Protein AF-A0A2S7WUL7-F1 (afdb_monomer)

Solvent-accessible surface area (backbone atoms only — not comparable to full-atom values): 9629 Å² total; per-residue (Å²): 114,74,66,59,54,52,51,53,52,51,50,52,51,52,52,53,58,60,74,64,57,71,80,74,77,76,65,78,72,61,63,45,67,60,92,84,48,65,61,69,61,57,53,57,52,45,76,73,38,98,65,75,78,62,62,59,46,67,40,36,49,56,45,84,74,45,82,54,95,66,30,36,35,28,39,40,33,36,34,43,29,34,69,84,82,68,25,43,37,78,41,19,49,35,27,31,39,40,51,76,46,69,86,61,89,73,92,76,82,73,42,81,51,98,54,73,68,48,71,45,96,83,46,31,32,43,33,36,30,92,63,89,54,90,42,48,45,69,68,54,50,73,42,66,64,39,37,54,29,38,44,52,28,50,23,65,70,68,75,48,89,72,80,130

Foldseek 3Di:
DVVVVVVVVVVVVVCVVVVPPPPPPPPVQPAPDVVVDPPVVLLVVQVVDPDRPGQKAKAKAKDWDDDDVQWTWIKIWIKIARPVSRHMDTAEIFIKIGGNDLPDDDDDAADDDPADWDQDPLNITTRGDPDDHNDYPVVVCVRPSHVVNVQVNCCVNVVHDDDD

Secondary structure (DSSP, 8-state):
-HHHHHHHHHHHHHHHHHHT---------PPP-STTS-HHHHHHHHHH-SS---SEEEEEEEEEEEEETTEEEEEEEEEEEETTT--EEEEEEEEEEEESSTT-----PPPP-SS---B-TTS-EE---SS--SS-HHHHTTSHHHHHHHHHHHHHHHT-----

Sequence (164 aa):
MKNLKK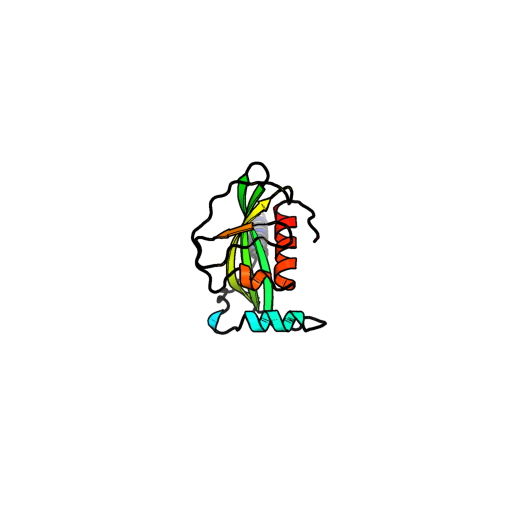IAVLALLLIGFFAFSKAEKTTSKTSLNIDAINIVKALSNQELECRPTSNFLFYVEATLVKKSRGSSTVNATIFVLDRVSGQYNSVANENIVVPFHKESVLQYDIVKSNCNKITLANGDKIIGSTQPAAYCFSDLIKYEVVFNSYNSAINKLLHINRTL

Nearest PDB structures (foldseek):
  5kux-assembly1_A  TM=6.061E-01  e=2.443E-01  synthetic construct
  1pn2-assembly2_C  TM=5.856E-01  e=7.693E-01  Candida tropicalis
  1pn2-assembly1_B  TM=5.984E-01  e=1.407E+00  Candida tropicalis
  1pn4-assembly1_B  TM=4.393E-01  e=7.242E-01  Candida tropicalis
  7ba2-assembly1_A  TM=5.701E-01  e=4.431E+00  Streptococcus sanguinis

pLDDT: mean 84.93, std 11.7, range [47.22, 97.31]

Mean predicted aligned error: 10.31 Å

Organism: NCBI:txid102

Structure (mmCIF, N/CA/C/O backbone):
data_AF-A0A2S7WUL7-F1
#
_entry.id   AF-A0A2S7WUL7-F1
#
loop_
_atom_site.group_PDB
_atom_site.id
_atom_site.type_symbol
_atom_site.label_atom_id
_atom_site.label_alt_id
_atom_site.label_comp_id
_atom_site.label_asym_id
_atom_site.label_entity_id
_atom_site.label_seq_id
_atom_site.pdbx_PDB_ins_code
_atom_site.Cartn_x
_atom_site.Cartn_y
_atom_site.Cartn_z
_atom_site.occupancy
_atom_site.B_iso_or_equiv
_atom_site.auth_seq_id
_atom_site.auth_comp_id
_atom_site.auth_asym_id
_atom_site.auth_atom_id
_atom_site.pdbx_PDB_model_num
ATOM 1 N N . MET A 1 1 ? -14.475 62.281 23.049 1.00 55.34 1 MET A N 1
ATOM 2 C CA . MET A 1 1 ? -14.975 61.427 21.937 1.00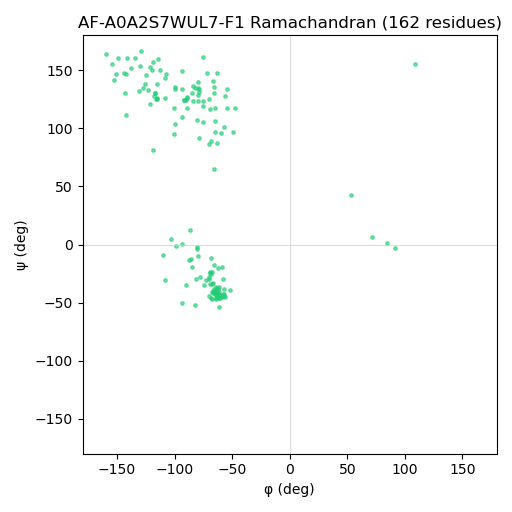 55.34 1 MET A CA 1
ATOM 3 C C . MET A 1 1 ? -13.886 60.733 21.107 1.00 55.34 1 MET A C 1
ATOM 5 O O . MET A 1 1 ? -14.099 59.589 20.730 1.00 55.34 1 MET A O 1
ATOM 9 N N . LYS A 1 2 ? -12.730 61.358 20.811 1.00 58.94 2 LYS A N 1
ATOM 10 C CA . LYS A 1 2 ? -11.673 60.729 19.982 1.00 58.94 2 LYS A CA 1
ATOM 11 C C . LYS A 1 2 ? -11.042 59.478 20.623 1.00 58.94 2 LYS A C 1
ATOM 13 O O . LYS A 1 2 ? -10.786 58.510 19.919 1.00 58.94 2 LYS A O 1
ATOM 18 N N . ASN A 1 3 ? -10.863 59.470 21.946 1.00 69.38 3 ASN A N 1
ATOM 19 C CA . ASN A 1 3 ? -10.239 58.343 22.654 1.00 69.38 3 ASN A CA 1
ATOM 20 C C . ASN A 1 3 ? -11.172 57.124 22.776 1.00 69.38 3 ASN A C 1
ATOM 22 O O . ASN A 1 3 ? -10.710 56.001 22.623 1.00 69.38 3 ASN A O 1
ATOM 26 N N . LEU A 1 4 ? -12.488 57.335 22.930 1.00 72.25 4 LEU A N 1
ATOM 27 C CA . LEU A 1 4 ? -13.471 56.241 22.960 1.00 72.25 4 LEU A CA 1
ATOM 28 C C . LEU A 1 4 ? -13.523 55.472 21.630 1.00 72.25 4 LEU A C 1
ATOM 30 O O . LEU A 1 4 ? -13.570 54.247 21.623 1.00 72.25 4 LEU A O 1
ATOM 34 N N . LYS A 1 5 ? -13.453 56.189 20.498 1.00 71.62 5 LYS A N 1
ATOM 35 C CA . LYS A 1 5 ? -13.418 55.566 19.166 1.00 71.62 5 LYS A CA 1
ATOM 36 C C . LYS A 1 5 ? -12.164 54.708 18.969 1.00 71.62 5 LYS A C 1
ATOM 38 O O . LYS A 1 5 ? -12.255 53.636 18.387 1.00 71.62 5 LYS A O 1
ATOM 43 N N . LYS A 1 6 ? -11.012 55.142 19.497 1.00 73.69 6 LYS A N 1
ATOM 44 C CA . LYS A 1 6 ? -9.758 54.369 19.444 1.00 73.69 6 LYS A CA 1
ATOM 45 C C . LYS A 1 6 ? -9.847 53.068 20.249 1.00 73.69 6 LYS A C 1
ATOM 47 O O . LYS A 1 6 ? -9.393 52.038 19.767 1.00 73.69 6 LYS A O 1
ATOM 52 N N . ILE A 1 7 ? -10.474 53.105 21.427 1.00 80.94 7 ILE A N 1
ATOM 53 C CA . ILE A 1 7 ? -10.674 51.915 22.271 1.00 80.94 7 ILE A CA 1
ATOM 54 C C . ILE A 1 7 ? -11.628 50.920 21.595 1.00 80.94 7 ILE A C 1
ATOM 56 O O . ILE A 1 7 ? -11.343 49.727 21.568 1.00 80.94 7 ILE A O 1
ATOM 60 N N . ALA A 1 8 ? -12.716 51.401 20.984 1.00 82.88 8 ALA A N 1
ATOM 61 C CA . ALA A 1 8 ? -13.662 50.542 20.269 1.00 82.88 8 ALA A CA 1
ATOM 62 C C . ALA A 1 8 ? -13.021 49.828 19.064 1.00 82.88 8 ALA A C 1
ATOM 64 O O . ALA A 1 8 ? -13.247 48.638 18.859 1.00 82.88 8 ALA A O 1
ATOM 65 N N . VAL A 1 9 ? -12.177 50.530 18.300 1.00 84.19 9 VAL A N 1
ATOM 66 C CA . VAL A 1 9 ? -11.433 49.938 17.174 1.00 84.19 9 VAL A CA 1
ATOM 67 C C . VAL A 1 9 ? -10.433 48.886 17.661 1.00 84.19 9 VAL A C 1
ATOM 69 O O . VAL A 1 9 ? -10.321 47.825 17.052 1.00 84.19 9 VAL A O 1
ATOM 72 N N . LEU A 1 10 ? -9.747 49.142 18.779 1.00 83.62 10 LEU A N 1
ATOM 73 C CA . LEU A 1 10 ? -8.811 48.184 19.368 1.00 83.62 10 LEU A CA 1
ATOM 74 C C . LEU A 1 10 ? -9.527 46.913 19.854 1.00 83.62 10 LEU A C 1
ATOM 76 O O . LEU A 1 10 ? -9.042 45.808 19.620 1.00 83.62 10 LEU A O 1
ATOM 80 N N . ALA A 1 11 ? -10.703 47.061 20.470 1.00 84.00 11 ALA A N 1
ATOM 81 C CA . ALA A 1 11 ? -11.525 45.936 20.910 1.00 84.00 11 ALA A CA 1
ATOM 82 C C . ALA A 1 11 ? -12.032 45.090 19.729 1.00 84.00 11 ALA A C 1
ATOM 84 O O . ALA A 1 11 ? -11.951 43.865 19.776 1.00 84.00 11 ALA A O 1
ATOM 85 N N . LEU A 1 12 ? -12.488 45.729 18.645 1.00 81.88 12 LEU A N 1
ATOM 86 C CA . LEU A 1 12 ? -12.907 45.044 17.415 1.00 81.88 12 LEU A CA 1
ATOM 87 C C . LEU A 1 12 ? -11.762 44.254 16.768 1.00 81.88 12 LEU A C 1
ATOM 89 O O . LEU A 1 12 ? -11.971 43.122 16.334 1.00 81.88 12 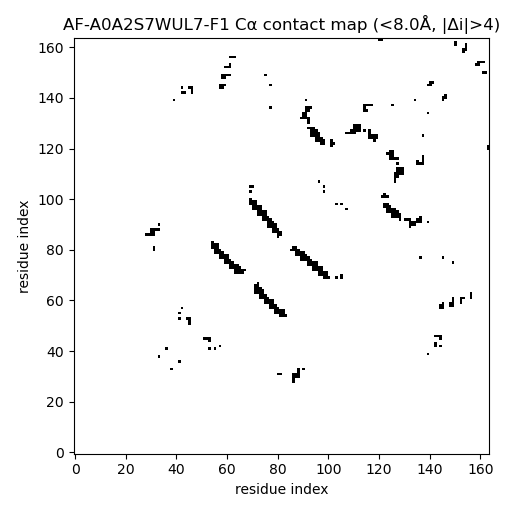LEU A O 1
ATOM 93 N N . LEU A 1 13 ? -10.551 44.817 16.748 1.00 80.62 13 LEU A N 1
ATOM 94 C CA . LEU A 1 13 ? -9.362 44.121 16.253 1.00 80.62 13 LEU A CA 1
ATOM 95 C C . LEU A 1 13 ? -9.020 42.902 17.114 1.00 80.62 13 LEU A C 1
ATOM 97 O O . LEU A 1 13 ? -8.811 41.821 16.572 1.00 80.62 13 LEU A O 1
ATOM 101 N N . LEU A 1 14 ? -9.022 43.045 18.441 1.00 80.38 14 LEU A N 1
ATOM 102 C CA . LEU A 1 14 ? -8.748 41.938 19.364 1.00 80.38 14 LEU A CA 1
ATOM 103 C C . LEU A 1 14 ? -9.765 40.799 19.213 1.00 80.38 14 LEU A C 1
ATOM 105 O O . LEU A 1 14 ? -9.364 39.645 19.088 1.00 80.38 14 LEU A O 1
ATOM 109 N N . ILE A 1 15 ? -11.062 41.108 19.145 1.00 79.75 15 ILE A N 1
ATOM 110 C CA . ILE A 1 15 ? -12.111 40.094 18.941 1.00 79.75 15 ILE A CA 1
ATOM 111 C C . ILE A 1 15 ? -11.930 39.392 17.588 1.00 79.75 15 ILE A C 1
ATOM 113 O O . ILE A 1 15 ? -12.087 38.177 17.515 1.00 79.75 15 ILE A O 1
ATOM 117 N N . GLY A 1 16 ? -11.536 40.121 16.538 1.00 74.44 16 GLY A N 1
ATOM 118 C CA . GLY A 1 16 ? -11.216 39.539 15.233 1.00 74.44 16 GLY A CA 1
ATOM 119 C C . GLY A 1 16 ? -10.043 38.555 15.284 1.00 74.44 16 GLY A C 1
ATOM 120 O O . GLY A 1 16 ? -10.137 37.466 14.726 1.00 74.44 16 GLY A O 1
ATOM 121 N N . PHE A 1 17 ? -8.965 38.885 15.999 1.00 73.19 17 PHE A N 1
ATOM 122 C CA . PHE A 1 17 ? -7.821 37.978 16.151 1.00 73.19 17 PHE A CA 1
ATOM 123 C C . PHE A 1 17 ? -8.167 36.714 16.953 1.00 73.19 17 PHE A C 1
ATOM 125 O O . PHE A 1 17 ? -7.753 35.621 16.567 1.00 73.19 17 PHE A O 1
ATOM 132 N N . PHE A 1 18 ? -8.962 36.828 18.023 1.00 68.19 18 PHE A N 1
ATOM 133 C CA . PHE A 1 18 ? -9.367 35.670 18.832 1.00 68.19 18 PHE A CA 1
ATOM 134 C C . PHE A 1 18 ? -10.484 34.830 18.191 1.00 68.19 18 PHE A C 1
ATOM 136 O O . PHE A 1 18 ? -10.530 33.623 18.401 1.00 68.19 18 PHE A O 1
ATOM 143 N N . ALA A 1 19 ? -11.356 35.411 17.360 1.00 70.06 19 ALA A N 1
ATOM 144 C CA . ALA A 1 19 ? -12.403 34.659 16.658 1.00 70.06 19 ALA A CA 1
ATOM 145 C C . ALA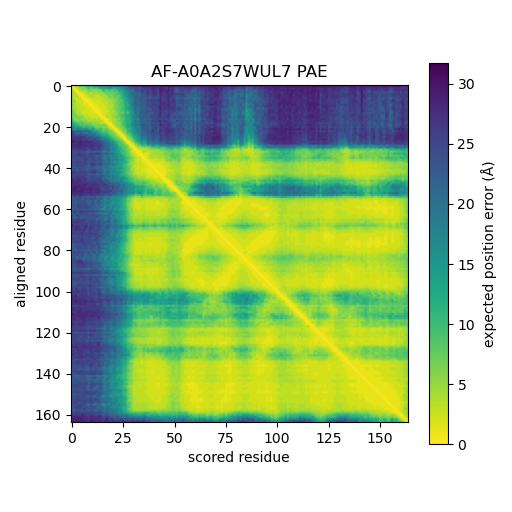 A 1 19 ? -11.846 33.716 15.575 1.00 70.06 19 ALA A C 1
ATOM 147 O O . ALA A 1 19 ? -12.483 32.719 15.238 1.00 70.06 19 ALA A O 1
ATOM 148 N N . PHE A 1 20 ? -10.651 34.009 15.049 1.00 62.12 20 PHE A N 1
ATOM 149 C CA . PHE A 1 20 ? -9.975 33.188 14.042 1.00 62.12 20 PHE A CA 1
ATOM 150 C C . PHE A 1 20 ? -8.837 32.327 14.595 1.00 62.12 20 PHE A C 1
ATOM 152 O O . PHE A 1 20 ? -8.193 31.619 13.815 1.00 62.12 20 PHE A O 1
ATOM 159 N N . SER A 1 21 ? -8.606 32.300 15.914 1.00 65.12 21 SER A N 1
ATOM 160 C CA . SER A 1 21 ? -7.756 31.264 16.499 1.00 65.12 21 SER A CA 1
ATOM 161 C C . SER A 1 21 ? -8.501 29.939 16.378 1.00 65.12 21 SER A C 1
ATOM 163 O O . SER A 1 21 ? -9.306 29.572 17.235 1.00 65.12 21 SER A O 1
ATOM 165 N N . LYS A 1 22 ? -8.289 29.246 15.255 1.00 62.56 22 LYS A N 1
ATOM 166 C CA . LYS A 1 22 ? -8.705 27.861 15.064 1.00 62.56 22 LYS A CA 1
ATOM 167 C C . LYS A 1 22 ? -8.255 27.128 16.321 1.00 62.56 22 LYS A C 1
ATOM 169 O O . LYS A 1 22 ? -7.060 27.091 16.605 1.00 62.56 22 LYS A O 1
ATOM 174 N N . ALA A 1 23 ? -9.203 26.587 17.081 1.00 58.59 23 ALA A N 1
ATOM 175 C CA . ALA A 1 23 ? -8.892 25.595 18.090 1.00 58.59 23 ALA A CA 1
ATOM 176 C C . ALA A 1 23 ? -8.327 24.397 17.327 1.00 58.59 23 ALA A C 1
ATOM 178 O O . ALA A 1 23 ? -9.065 23.534 16.847 1.00 58.59 23 ALA A O 1
ATOM 179 N N . GLU A 1 24 ? -7.019 24.414 17.099 1.00 56.34 24 GLU A N 1
ATOM 180 C CA . GLU A 1 24 ? -6.292 23.277 16.589 1.00 56.34 24 GLU A CA 1
ATOM 181 C C . GLU A 1 24 ? -6.421 22.240 17.692 1.00 56.34 24 GLU A C 1
ATOM 183 O O . GLU A 1 24 ? -5.768 22.320 18.732 1.00 56.34 24 GLU A O 1
ATOM 188 N N . LYS A 1 25 ? -7.398 21.340 17.532 1.00 51.50 25 LYS A N 1
ATOM 189 C CA . LYS A 1 25 ? -7.518 20.172 18.386 1.00 51.50 25 LYS A CA 1
ATOM 190 C C . LYS A 1 25 ? -6.212 19.419 18.200 1.00 51.50 25 LYS A C 1
ATOM 192 O O . LYS A 1 25 ? -6.073 18.620 17.277 1.00 51.50 25 LYS A O 1
ATOM 197 N N . THR A 1 26 ? -5.270 19.656 19.098 1.00 51.03 26 THR A N 1
ATOM 198 C CA . THR A 1 26 ? -4.210 18.724 19.439 1.00 51.03 26 THR A CA 1
ATOM 199 C C . THR A 1 26 ? -4.891 17.525 20.091 1.00 51.03 26 THR A C 1
ATOM 201 O O . THR A 1 26 ? -4.742 17.244 21.275 1.00 51.03 26 THR A O 1
ATOM 204 N N . THR A 1 27 ? -5.708 16.794 19.324 1.00 50.66 27 THR A N 1
ATOM 205 C CA . THR A 1 27 ? -5.947 15.391 19.625 1.00 50.66 27 THR A CA 1
ATOM 206 C C . THR A 1 27 ? -4.562 14.788 19.620 1.00 50.66 27 THR A C 1
ATOM 208 O O . THR A 1 27 ? -3.970 14.618 18.553 1.00 50.66 27 THR A O 1
ATOM 211 N N . SER A 1 28 ? -4.016 14.570 20.816 1.00 47.22 28 SER A N 1
ATOM 212 C CA . SER A 1 28 ? -2.927 13.639 21.037 1.00 47.22 28 SER A CA 1
ATOM 213 C C . SER A 1 28 ? -3.373 12.357 20.350 1.00 47.22 28 SER A C 1
ATOM 215 O O . SER A 1 28 ? -4.258 11.657 20.844 1.00 47.22 28 SER A O 1
ATOM 217 N N . LYS A 1 29 ? -2.902 12.156 19.115 1.00 54.44 29 LYS A N 1
ATOM 218 C CA . LYS A 1 29 ? -3.228 10.992 18.304 1.00 54.44 29 LYS A CA 1
ATOM 219 C C . LYS A 1 29 ? -2.508 9.849 18.987 1.00 54.44 29 LYS A C 1
ATOM 221 O O . LYS A 1 29 ? -1.351 9.576 18.686 1.00 54.44 29 LYS A O 1
ATOM 226 N N . THR A 1 30 ? -3.158 9.241 19.970 1.00 64.12 30 THR A N 1
ATOM 227 C CA . THR A 1 30 ? -2.728 7.948 20.481 1.00 64.12 30 THR A CA 1
ATOM 228 C C . THR A 1 30 ? -2.671 7.046 19.253 1.00 64.12 30 THR A C 1
ATOM 230 O O . THR A 1 30 ? -3.650 6.943 18.514 1.00 64.12 30 THR A O 1
ATOM 233 N N . SER A 1 31 ? -1.484 6.540 18.926 1.00 79.19 31 SER A N 1
ATOM 234 C CA . SER A 1 31 ? -1.311 5.700 17.745 1.00 79.19 31 SER A CA 1
ATOM 235 C C . SER A 1 31 ? -2.079 4.407 17.962 1.00 79.19 31 SER A C 1
ATOM 237 O O . SER A 1 31 ? -1.968 3.806 19.033 1.00 79.19 31 SER A O 1
ATOM 239 N N . LEU A 1 32 ? -2.818 3.965 16.947 1.00 85.81 32 LEU A N 1
ATOM 240 C CA . LEU A 1 32 ? -3.543 2.702 17.007 1.00 85.81 32 LEU A CA 1
ATOM 241 C C . LEU A 1 32 ? -2.563 1.558 17.320 1.00 85.81 32 LEU A C 1
ATOM 243 O O . LEU A 1 32 ? -1.529 1.425 16.656 1.00 85.81 32 LEU A O 1
ATOM 247 N N . ASN A 1 33 ? -2.868 0.753 18.341 1.00 85.81 33 ASN A N 1
ATOM 248 C CA . ASN A 1 33 ? -2.036 -0.390 18.709 1.00 85.81 33 ASN A CA 1
ATOM 249 C C . ASN A 1 33 ? -2.245 -1.531 17.703 1.00 85.81 33 ASN A C 1
ATOM 251 O O . ASN A 1 33 ? -3.276 -2.203 17.727 1.00 85.81 33 ASN A O 1
ATOM 255 N N . ILE A 1 34 ? -1.260 -1.738 16.829 1.00 84.62 34 ILE A N 1
ATOM 256 C CA . ILE A 1 34 ? -1.307 -2.755 15.773 1.00 84.62 34 ILE A CA 1
ATOM 257 C C . ILE A 1 34 ? -1.239 -4.172 16.343 1.00 84.62 34 ILE A C 1
ATOM 259 O O . ILE A 1 34 ? -1.902 -5.059 15.814 1.00 84.62 34 ILE A O 1
ATOM 263 N N . ASP A 1 35 ? -0.514 -4.384 17.442 1.00 84.81 35 ASP A N 1
ATOM 264 C CA . ASP A 1 35 ? -0.306 -5.719 18.020 1.00 84.81 35 ASP A CA 1
ATOM 265 C C . ASP A 1 35 ? -1.601 -6.306 18.600 1.00 84.81 35 ASP A C 1
ATOM 267 O O . ASP A 1 35 ? -1.770 -7.521 18.685 1.00 84.81 35 ASP A O 1
ATOM 271 N N . ALA A 1 36 ? -2.552 -5.440 18.961 1.00 84.12 36 ALA A N 1
ATOM 272 C CA . ALA A 1 36 ? -3.876 -5.839 19.426 1.00 84.12 36 ALA A CA 1
ATOM 273 C C . ALA A 1 36 ? -4.836 -6.223 18.280 1.00 84.12 36 ALA A C 1
ATOM 275 O O . ALA A 1 36 ? -5.930 -6.728 18.544 1.00 84.12 36 ALA A O 1
ATOM 276 N N . ILE A 1 37 ? -4.467 -5.978 17.016 1.00 85.88 37 ILE A N 1
ATOM 277 C CA . ILE A 1 37 ? -5.340 -6.150 15.850 1.00 85.88 37 ILE A CA 1
ATOM 278 C C . ILE A 1 37 ? -4.787 -7.250 14.946 1.00 85.88 37 ILE A C 1
ATOM 280 O O . ILE A 1 37 ? -3.676 -7.175 14.428 1.00 85.88 37 ILE A O 1
ATOM 284 N N . ASN A 1 38 ? -5.617 -8.251 14.651 1.00 90.19 38 ASN A N 1
ATOM 285 C CA . ASN A 1 38 ? -5.294 -9.215 13.605 1.00 90.19 38 ASN A CA 1
ATOM 286 C C . ASN A 1 38 ? -5.592 -8.606 12.223 1.00 90.19 38 ASN A C 1
ATOM 288 O O . ASN A 1 38 ? -6.714 -8.699 11.721 1.00 90.19 38 ASN A O 1
ATOM 292 N N . ILE A 1 39 ? -4.580 -7.967 11.629 1.00 91.69 39 ILE A N 1
ATOM 293 C CA . ILE A 1 39 ? -4.674 -7.244 10.350 1.00 91.69 39 ILE A CA 1
ATOM 294 C C . ILE A 1 39 ? -5.131 -8.154 9.209 1.00 91.69 39 ILE A C 1
ATOM 296 O O . ILE A 1 39 ? -6.029 -7.790 8.454 1.00 91.69 39 ILE A O 1
ATOM 300 N N . VAL A 1 40 ? -4.558 -9.356 9.117 1.00 91.62 40 VAL A N 1
ATOM 301 C CA . VAL A 1 40 ? -4.878 -10.333 8.065 1.00 91.62 40 VAL A CA 1
ATOM 302 C C . VAL A 1 40 ? -6.348 -10.741 8.148 1.00 91.62 40 VAL A C 1
ATOM 304 O O . VAL A 1 40 ? -7.052 -10.703 7.145 1.00 91.62 40 VAL A O 1
ATOM 307 N N . LYS A 1 41 ? -6.840 -11.045 9.355 1.00 89.88 41 LYS A N 1
ATOM 308 C CA . LYS A 1 41 ? -8.250 -11.387 9.582 1.00 89.88 41 LYS A CA 1
ATOM 309 C C . LYS A 1 41 ? -9.187 -10.209 9.301 1.00 89.88 41 LYS A C 1
ATOM 311 O O . LYS A 1 41 ? -10.282 -10.397 8.779 1.00 89.88 41 LYS A O 1
ATOM 316 N N . ALA A 1 42 ? -8.782 -8.993 9.665 1.00 90.19 42 ALA A N 1
ATOM 317 C CA . ALA A 1 42 ? -9.575 -7.796 9.407 1.00 90.19 42 ALA A CA 1
ATOM 318 C C . ALA A 1 42 ? -9.728 -7.530 7.900 1.00 90.19 42 ALA A C 1
ATOM 320 O O . ALA A 1 42 ? -10.827 -7.209 7.456 1.00 90.19 42 ALA A O 1
ATOM 321 N N . LEU A 1 43 ? -8.658 -7.717 7.121 1.00 90.50 43 LEU A N 1
ATOM 322 C CA . LEU A 1 43 ? -8.683 -7.611 5.660 1.00 90.50 43 LEU A CA 1
ATOM 323 C C . LEU A 1 43 ? -9.497 -8.735 5.010 1.00 90.50 43 LEU A C 1
ATOM 325 O O . LEU A 1 43 ? -10.351 -8.451 4.176 1.00 90.50 43 LEU A O 1
ATOM 329 N N . SER A 1 44 ? -9.311 -9.990 5.431 1.00 87.81 44 SER A N 1
ATOM 330 C CA . SER A 1 44 ? -10.060 -11.122 4.865 1.00 87.81 44 SER A CA 1
ATOM 331 C C . SER A 1 44 ? -11.567 -10.998 5.085 1.00 87.81 44 SER A C 1
ATOM 333 O O . SER A 1 44 ? -12.355 -11.359 4.220 1.00 87.81 44 SER A O 1
ATOM 335 N N . ASN A 1 45 ? -11.985 -10.468 6.237 1.00 85.31 45 ASN A N 1
ATOM 336 C CA . ASN A 1 45 ? -13.402 -10.250 6.516 1.00 85.31 45 ASN A CA 1
ATOM 337 C C . ASN A 1 45 ? -14.008 -9.166 5.610 1.00 85.31 45 ASN A C 1
ATOM 339 O O . ASN A 1 45 ? -15.166 -9.288 5.225 1.00 85.31 45 ASN A O 1
ATOM 343 N N . GLN A 1 46 ? -13.237 -8.138 5.234 1.00 83.19 46 GLN A N 1
ATOM 344 C CA . GLN A 1 46 ? -13.722 -7.084 4.337 1.00 83.19 46 GLN A CA 1
ATOM 345 C C . GLN A 1 46 ? -14.014 -7.595 2.923 1.00 83.19 46 GLN A C 1
ATOM 347 O O . GLN A 1 46 ? -14.945 -7.094 2.302 1.00 83.19 46 GLN A O 1
ATOM 352 N N . GLU A 1 47 ? -13.259 -8.576 2.422 1.00 77.75 47 GLU A N 1
ATOM 353 C CA . GLU A 1 47 ? -13.495 -9.150 1.086 1.00 77.75 47 GLU A CA 1
ATOM 354 C C . GLU A 1 47 ? -14.777 -9.987 1.012 1.00 77.75 47 GLU A C 1
ATOM 356 O O . GLU A 1 47 ? -15.391 -10.092 -0.046 1.00 77.75 47 GLU A O 1
ATOM 361 N N . LEU A 1 48 ? -15.199 -10.576 2.132 1.00 76.75 48 LEU A N 1
ATOM 362 C CA . LEU A 1 48 ? -16.377 -11.445 2.192 1.00 76.75 48 LEU A CA 1
ATOM 363 C C . LEU A 1 48 ? -17.685 -10.672 2.436 1.00 76.75 48 LEU A C 1
ATOM 365 O O . LEU A 1 48 ? -18.772 -11.231 2.279 1.00 76.75 48 LEU A O 1
ATOM 369 N N . GLU A 1 49 ? -17.610 -9.399 2.831 1.00 74.12 49 GLU A N 1
ATOM 370 C CA . GLU A 1 49 ? -18.772 -8.574 3.163 1.00 74.12 49 GLU A CA 1
ATOM 371 C C . GLU A 1 49 ? -19.284 -7.784 1.943 1.00 74.12 49 GLU A C 1
ATOM 373 O O . GLU A 1 49 ? -18.579 -6.958 1.374 1.00 74.12 49 GLU A O 1
ATOM 378 N N . CYS A 1 50 ? -20.568 -7.932 1.590 1.00 67.69 50 CYS A N 1
ATOM 379 C CA . CYS A 1 50 ? -21.190 -7.157 0.499 1.00 67.69 50 CYS A CA 1
ATOM 380 C C . CYS A 1 50 ? -21.279 -5.642 0.779 1.00 67.69 50 CYS A C 1
ATOM 382 O O . CYS A 1 50 ? -21.502 -4.843 -0.130 1.00 67.69 50 CYS A O 1
ATOM 384 N N . ARG A 1 51 ? -21.147 -5.235 2.045 1.00 69.50 51 ARG A N 1
ATOM 385 C CA . ARG A 1 51 ? -21.051 -3.841 2.484 1.00 69.50 51 ARG A CA 1
ATOM 386 C C . ARG A 1 51 ? -20.046 -3.806 3.632 1.00 69.50 51 ARG A C 1
ATOM 388 O O . ARG A 1 51 ? -20.387 -4.326 4.687 1.00 69.50 51 ARG A O 1
ATOM 395 N N . PRO A 1 52 ? -18.859 -3.200 3.471 1.00 64.75 52 PRO A N 1
ATOM 396 C CA . PRO A 1 52 ? -17.825 -3.256 4.496 1.00 64.75 52 PRO A CA 1
ATOM 397 C C . PRO A 1 52 ? -18.300 -2.540 5.765 1.00 64.75 52 PRO A C 1
ATOM 399 O O . PRO A 1 52 ? -18.386 -1.307 5.812 1.00 64.75 52 PRO A O 1
ATOM 402 N N . THR A 1 53 ? -18.630 -3.327 6.788 1.00 65.88 53 THR A N 1
ATOM 403 C CA . THR A 1 53 ? -19.034 -2.867 8.129 1.00 65.88 53 THR A CA 1
ATOM 404 C C . THR A 1 53 ? -17.859 -2.798 9.097 1.00 65.88 53 THR A C 1
ATOM 406 O O . THR A 1 53 ? -18.021 -2.416 10.253 1.00 65.88 53 THR A O 1
ATOM 409 N N . SER A 1 54 ? -16.663 -3.138 8.621 1.00 72.75 54 SER A N 1
ATOM 410 C CA . SER A 1 54 ? -15.466 -3.239 9.438 1.00 72.75 54 SER A CA 1
ATOM 411 C C . SER A 1 54 ? -15.181 -1.962 10.231 1.00 72.75 54 SER A C 1
ATOM 413 O O . SER A 1 54 ? -15.119 -0.861 9.675 1.00 72.75 54 SER A O 1
ATOM 415 N N . ASN A 1 55 ? -14.867 -2.142 11.515 1.00 86.12 55 ASN A N 1
ATOM 416 C CA . ASN A 1 55 ? -14.395 -1.076 12.405 1.00 86.12 55 ASN A CA 1
ATOM 417 C C . ASN A 1 55 ? -13.104 -0.411 11.901 1.00 86.12 55 ASN A C 1
ATOM 419 O O . ASN A 1 55 ? -12.793 0.708 12.292 1.00 86.12 55 ASN A O 1
ATOM 423 N N . PHE A 1 56 ? -12.372 -1.081 11.008 1.00 89.81 56 PHE A N 1
ATOM 424 C CA . PHE A 1 56 ? -11.119 -0.598 10.447 1.00 89.81 56 PHE A CA 1
ATOM 425 C C . PHE A 1 56 ? -11.274 -0.160 8.987 1.00 89.81 56 PHE A C 1
ATOM 427 O O . PHE A 1 56 ? -12.064 -0.713 8.225 1.00 89.81 56 PHE A O 1
ATOM 434 N N . LEU A 1 57 ? -10.514 0.848 8.580 1.00 90.69 57 LEU A N 1
ATOM 435 C CA . LEU A 1 57 ? -10.313 1.252 7.195 1.00 90.69 57 LEU A CA 1
ATOM 436 C C . LEU A 1 57 ? -8.843 1.032 6.848 1.00 90.69 57 LEU A C 1
ATOM 438 O O . LEU A 1 57 ? -7.968 1.563 7.527 1.00 90.69 57 LEU A O 1
ATOM 442 N N . PHE A 1 58 ? -8.588 0.295 5.772 1.00 93.75 58 PHE A N 1
ATOM 443 C CA . PHE A 1 58 ? -7.254 0.162 5.202 1.00 93.75 58 PHE A CA 1
ATOM 444 C C . PHE A 1 58 ? -7.126 1.095 4.011 1.00 93.75 58 PHE A C 1
ATOM 446 O O . PHE A 1 58 ? -8.024 1.163 3.172 1.00 93.75 58 PHE A O 1
ATOM 453 N N . TYR A 1 59 ? -6.022 1.825 3.949 1.00 95.19 59 TYR A N 1
ATOM 454 C CA . TYR A 1 59 ? -5.730 2.709 2.832 1.00 95.19 59 TYR A CA 1
ATOM 455 C C . TYR A 1 59 ? -4.225 2.819 2.619 1.00 95.19 59 TYR A C 1
ATOM 457 O O . TYR A 1 59 ? -3.424 2.511 3.500 1.00 95.19 59 TYR A O 1
ATOM 465 N N . VAL A 1 60 ? -3.847 3.243 1.421 1.00 97.31 60 VAL A N 1
ATOM 466 C CA . VAL A 1 60 ? -2.458 3.383 0.998 1.00 97.31 60 VAL A CA 1
ATOM 467 C C . VAL A 1 60 ? -2.172 4.843 0.699 1.00 97.31 60 VAL A C 1
ATOM 469 O O . VAL A 1 60 ? -2.904 5.485 -0.054 1.00 97.31 60 VAL A O 1
ATOM 472 N N . GLU A 1 61 ? -1.080 5.353 1.255 1.00 97.06 61 GLU A N 1
ATOM 473 C CA . GLU A 1 61 ? -0.498 6.627 0.844 1.00 97.06 61 GLU A CA 1
ATOM 474 C C . GLU A 1 61 ? 0.800 6.372 0.089 1.00 97.06 61 GLU A C 1
ATOM 476 O O . GLU A 1 61 ? 1.565 5.465 0.420 1.00 97.06 61 GLU A O 1
ATOM 481 N N . ALA A 1 62 ? 1.049 7.182 -0.936 1.00 96.81 62 ALA A N 1
ATOM 482 C CA . ALA A 1 62 ? 2.245 7.080 -1.750 1.00 96.81 62 ALA A CA 1
ATOM 483 C C . ALA A 1 62 ? 2.973 8.421 -1.798 1.00 96.81 62 ALA A C 1
ATOM 485 O O . ALA A 1 62 ? 2.356 9.474 -1.971 1.00 96.81 62 ALA A O 1
ATOM 486 N N . THR A 1 63 ? 4.296 8.372 -1.697 1.00 96.94 63 THR A N 1
ATOM 487 C CA . THR A 1 63 ? 5.174 9.532 -1.857 1.00 96.94 63 THR A CA 1
ATOM 488 C C . THR A 1 63 ? 6.212 9.258 -2.934 1.00 96.94 63 THR A C 1
ATOM 490 O O . THR A 1 63 ? 6.639 8.125 -3.149 1.00 96.94 63 THR A O 1
ATOM 493 N N . LEU A 1 64 ? 6.598 10.292 -3.675 1.00 96.19 64 LEU A N 1
ATOM 494 C CA . LEU A 1 64 ? 7.597 10.161 -4.727 1.00 96.19 64 LEU A CA 1
ATOM 495 C C . LEU A 1 64 ? 8.998 10.163 -4.106 1.00 96.19 64 LEU A C 1
ATOM 497 O O . LEU A 1 64 ? 9.373 11.130 -3.450 1.00 96.19 64 LEU A O 1
ATOM 501 N N . VAL A 1 65 ? 9.782 9.118 -4.366 1.00 94.50 65 VAL A N 1
ATOM 502 C CA . VAL A 1 65 ? 11.176 9.022 -3.904 1.00 94.50 65 VAL A CA 1
ATOM 503 C C . VAL A 1 65 ? 12.125 9.533 -4.978 1.00 94.50 65 VAL A C 1
ATOM 505 O O . VAL A 1 65 ? 12.997 10.358 -4.716 1.00 94.50 65 VAL A O 1
ATOM 508 N N . LYS A 1 66 ? 11.968 9.042 -6.211 1.00 93.12 66 LYS A N 1
ATOM 509 C CA . LYS A 1 66 ? 12.862 9.366 -7.327 1.00 93.12 66 LYS A CA 1
ATOM 510 C C . LYS A 1 66 ? 12.130 9.248 -8.656 1.00 93.12 66 LYS A C 1
ATOM 512 O O . LYS A 1 66 ? 11.367 8.311 -8.867 1.00 93.12 66 LYS A O 1
ATOM 517 N N . LYS A 1 67 ? 12.412 10.160 -9.587 1.00 92.56 67 LYS A N 1
ATOM 518 C CA . LYS A 1 67 ? 12.061 9.992 -11.004 1.00 92.56 67 LYS A CA 1
ATOM 519 C C . LYS A 1 67 ? 13.289 9.533 -11.776 1.00 92.56 67 LYS A C 1
ATOM 521 O O . LYS A 1 67 ? 14.375 10.080 -11.594 1.00 92.56 67 LYS A O 1
ATOM 526 N N . SER A 1 68 ? 13.097 8.552 -12.643 1.00 89.81 68 SER A N 1
ATOM 527 C CA . SER A 1 68 ? 14.127 8.004 -13.519 1.00 89.81 68 SER A CA 1
ATOM 528 C C . SER A 1 68 ? 13.607 7.979 -14.955 1.00 89.81 68 SER A C 1
ATOM 530 O O . SER A 1 68 ? 12.415 8.156 -15.219 1.00 89.81 68 SER A O 1
ATOM 532 N N . ARG A 1 69 ? 14.498 7.766 -15.925 1.00 86.00 69 ARG A N 1
ATOM 533 C CA . ARG A 1 69 ? 14.069 7.617 -17.317 1.00 86.00 69 ARG A CA 1
ATOM 534 C C . ARG A 1 69 ? 13.224 6.345 -17.450 1.00 86.00 69 ARG A C 1
ATOM 536 O O . ARG A 1 69 ? 13.722 5.252 -17.215 1.00 86.00 69 ARG A O 1
ATOM 543 N N . GLY A 1 70 ? 11.956 6.508 -17.823 1.00 87.38 70 GLY A N 1
ATOM 544 C CA . GLY A 1 70 ? 11.023 5.398 -18.036 1.00 87.38 70 GLY A CA 1
ATOM 545 C C . GLY A 1 70 ? 10.319 4.876 -16.779 1.00 87.38 70 GLY A C 1
ATOM 546 O O . GLY A 1 70 ? 9.531 3.939 -16.896 1.00 87.38 70 GLY A O 1
ATOM 547 N N . SER A 1 71 ? 10.561 5.449 -15.594 1.00 93.31 71 SER A N 1
ATOM 548 C CA . SER A 1 71 ? 9.895 5.019 -14.358 1.00 93.31 71 SER A CA 1
ATOM 549 C C . SER A 1 71 ? 9.916 6.058 -13.244 1.00 93.31 71 SER A C 1
ATOM 551 O O . SER A 1 71 ? 10.689 7.016 -13.246 1.00 93.31 71 SER A O 1
ATOM 553 N N . SER A 1 72 ? 9.061 5.855 -12.248 1.00 94.69 72 SER A N 1
ATOM 554 C CA . SER A 1 72 ? 9.125 6.566 -10.972 1.00 94.69 72 SER A CA 1
ATOM 555 C C . SER A 1 72 ? 9.243 5.566 -9.834 1.00 94.69 72 SER A C 1
ATOM 557 O O . SER A 1 72 ? 8.504 4.591 -9.784 1.00 94.69 72 SER A O 1
ATOM 559 N N . THR A 1 73 ? 10.165 5.808 -8.914 1.00 95.25 73 THR A N 1
ATOM 560 C CA . THR A 1 73 ? 10.224 5.094 -7.643 1.00 95.25 73 THR A CA 1
ATOM 561 C C . THR A 1 73 ? 9.389 5.859 -6.632 1.00 95.25 73 THR A C 1
ATOM 563 O O . THR A 1 73 ? 9.615 7.049 -6.387 1.00 95.25 73 THR A O 1
ATOM 566 N N . VAL A 1 74 ? 8.430 5.167 -6.044 1.00 95.88 74 VAL A N 1
ATOM 567 C CA . VAL A 1 74 ? 7.518 5.687 -5.029 1.00 95.88 74 VAL A CA 1
ATOM 568 C C . VAL A 1 74 ? 7.687 4.881 -3.752 1.00 95.88 74 VAL A C 1
ATOM 570 O O . VAL A 1 74 ? 8.015 3.700 -3.801 1.00 95.88 74 VAL A O 1
ATOM 573 N N . ASN A 1 75 ? 7.455 5.509 -2.614 1.00 96.31 75 ASN A N 1
ATOM 574 C CA . ASN A 1 75 ? 7.323 4.835 -1.340 1.00 96.31 75 ASN A CA 1
ATOM 575 C C . ASN A 1 75 ? 5.831 4.722 -1.030 1.00 96.31 75 ASN A C 1
ATOM 577 O O . ASN A 1 75 ? 5.150 5.744 -0.938 1.00 96.31 75 ASN A O 1
ATOM 581 N N . ALA A 1 76 ? 5.322 3.497 -0.928 1.00 96.94 76 ALA A N 1
ATOM 582 C CA . ALA A 1 76 ? 3.926 3.216 -0.631 1.00 96.94 76 ALA A CA 1
ATOM 583 C C . ALA A 1 76 ? 3.802 2.672 0.795 1.00 96.94 76 ALA A C 1
ATOM 585 O O . ALA A 1 76 ? 4.453 1.690 1.156 1.00 96.94 76 ALA A O 1
ATOM 586 N N . THR A 1 77 ? 2.947 3.302 1.597 1.00 97.19 77 THR A N 1
ATOM 587 C CA . THR A 1 77 ? 2.683 2.927 2.990 1.00 97.19 77 THR A CA 1
ATOM 588 C C . THR A 1 77 ? 1.229 2.527 3.147 1.00 97.19 77 THR A C 1
ATOM 590 O O . THR A 1 77 ? 0.334 3.285 2.779 1.00 97.19 77 THR A O 1
ATOM 593 N N . ILE A 1 78 ? 0.994 1.348 3.713 1.00 96.88 78 ILE A N 1
ATOM 594 C CA . ILE A 1 78 ? -0.334 0.872 4.090 1.00 96.88 78 ILE A CA 1
ATOM 595 C C . ILE A 1 78 ? -0.607 1.336 5.516 1.00 96.88 78 ILE A C 1
ATOM 597 O O . ILE A 1 78 ? 0.173 1.061 6.433 1.00 96.88 78 ILE A O 1
ATOM 601 N N . PHE A 1 79 ? -1.739 1.99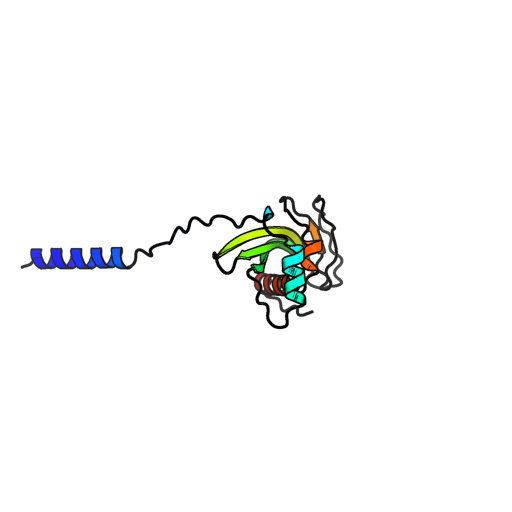7 5.699 1.00 95.56 79 PHE A N 1
ATOM 602 C CA . PHE A 1 79 ? -2.256 2.429 6.983 1.00 95.56 79 PHE A CA 1
ATOM 603 C C . PHE A 1 79 ? -3.530 1.672 7.331 1.00 95.56 79 PHE A C 1
ATOM 605 O O . PHE A 1 79 ? -4.319 1.298 6.460 1.00 95.56 79 PHE A O 1
ATOM 612 N N . VAL A 1 80 ? -3.737 1.494 8.629 1.00 94.12 80 VAL A N 1
ATOM 613 C CA . VAL A 1 80 ? -5.010 1.069 9.203 1.00 94.12 80 VAL A CA 1
ATOM 614 C C . VAL A 1 80 ? -5.531 2.178 10.102 1.00 94.12 80 VAL A C 1
ATOM 616 O O . VAL A 1 80 ? -4.792 2.703 10.932 1.00 94.12 80 VAL A O 1
ATOM 619 N N . LEU A 1 81 ? -6.793 2.543 9.909 1.00 92.44 81 LEU A N 1
ATOM 620 C CA . LEU A 1 81 ? -7.530 3.546 10.667 1.00 92.44 81 LEU A CA 1
ATOM 621 C C . LEU A 1 81 ? -8.683 2.861 11.393 1.00 92.44 81 LEU A C 1
ATOM 623 O O . LEU A 1 81 ? -9.519 2.225 10.757 1.00 92.44 81 LEU A O 1
ATOM 627 N N . ASP A 1 82 ? -8.773 3.031 12.703 1.00 90.81 82 ASP A N 1
ATOM 628 C CA . ASP A 1 82 ? -9.989 2.731 13.450 1.00 90.81 82 ASP A CA 1
ATOM 629 C C . ASP A 1 82 ? -11.019 3.836 13.187 1.00 90.81 82 ASP A C 1
ATOM 631 O O . ASP A 1 82 ? -10.791 5.015 13.467 1.00 90.81 82 ASP A O 1
ATOM 635 N N . ARG A 1 83 ? -12.165 3.453 12.625 1.00 88.50 83 ARG A N 1
ATOM 636 C CA . ARG A 1 83 ? -13.248 4.369 12.252 1.00 88.50 83 ARG A CA 1
ATOM 637 C C . ARG A 1 83 ? -13.952 4.972 13.464 1.00 88.50 83 ARG A C 1
ATOM 639 O O . ARG A 1 83 ? -14.547 6.037 13.325 1.00 88.50 83 ARG A O 1
ATOM 646 N N . VAL A 1 84 ? -13.910 4.305 14.618 1.00 87.94 84 VAL A N 1
ATOM 647 C CA . VAL A 1 84 ? -14.571 4.765 15.845 1.00 87.94 84 VAL A CA 1
ATOM 648 C C . VAL A 1 84 ? -13.700 5.795 16.553 1.00 87.94 84 VAL A C 1
ATOM 650 O O . VAL A 1 84 ? -14.165 6.893 16.854 1.00 87.94 84 VAL A O 1
ATOM 653 N N . SER A 1 85 ? -12.432 5.464 16.801 1.00 88.19 85 SER A N 1
ATOM 654 C CA . SER A 1 85 ? -11.512 6.358 17.516 1.00 88.19 85 SER A CA 1
ATOM 655 C C . SER A 1 85 ? -10.830 7.397 16.620 1.00 88.19 85 SER A C 1
ATOM 657 O O . SER A 1 85 ? -10.316 8.397 17.121 1.00 88.19 85 SER A O 1
ATOM 659 N N . GLY A 1 86 ? -10.796 7.180 15.302 1.00 87.19 86 GLY A N 1
ATOM 660 C CA . GLY A 1 86 ? -10.042 8.005 14.354 1.00 87.19 86 GLY A CA 1
ATOM 661 C C . GLY A 1 86 ? -8.522 7.823 14.447 1.00 87.19 86 GLY A C 1
ATOM 662 O O . GLY A 1 86 ? -7.771 8.563 13.806 1.00 87.19 86 GLY A O 1
ATOM 663 N N . GLN A 1 87 ? -8.050 6.867 15.251 1.00 90.69 87 GLN A N 1
ATOM 664 C CA . GLN A 1 87 ? -6.632 6.561 15.397 1.00 90.69 87 GLN A CA 1
ATOM 665 C C . GLN A 1 87 ? -6.156 5.705 14.23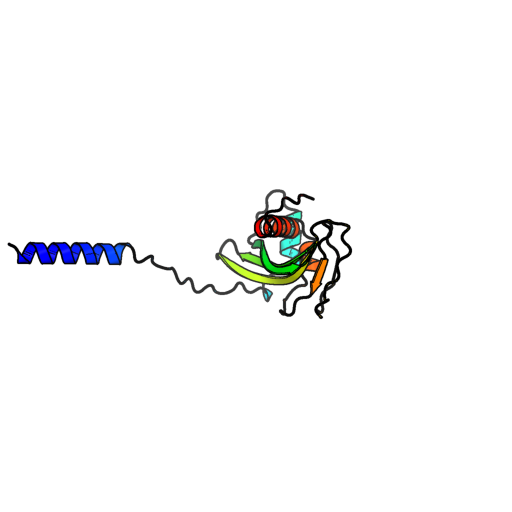1 1.00 90.69 87 GLN A C 1
ATOM 667 O O . GLN A 1 87 ? -6.842 4.778 13.808 1.00 90.69 87 GLN A O 1
ATOM 672 N N . TYR A 1 88 ? -4.957 5.986 13.731 1.00 92.25 88 TYR A N 1
ATOM 673 C CA . TYR A 1 88 ? -4.351 5.210 12.657 1.00 92.25 88 TYR A CA 1
ATOM 674 C C . TYR A 1 88 ? -2.894 4.901 12.954 1.00 92.25 88 TYR A C 1
ATOM 676 O O . TYR A 1 88 ? -2.261 5.551 13.791 1.00 92.25 88 TYR A O 1
ATOM 684 N N . ASN A 1 89 ? -2.369 3.896 12.265 1.00 93.88 89 ASN A N 1
ATOM 685 C CA . ASN A 1 89 ? -0.960 3.540 12.315 1.00 93.88 89 ASN A CA 1
ATOM 686 C C . ASN A 1 89 ? -0.547 2.832 11.011 1.00 93.88 89 ASN A C 1
ATOM 688 O O . ASN A 1 89 ? -1.393 2.291 10.290 1.00 93.88 89 ASN A O 1
ATOM 692 N N . SER A 1 90 ? 0.738 2.889 10.668 1.00 93.75 90 SER A N 1
ATOM 693 C CA . SER A 1 90 ? 1.293 2.221 9.488 1.00 93.75 90 SER A CA 1
ATOM 694 C C . SER A 1 90 ? 1.527 0.743 9.779 1.00 93.75 90 SER A C 1
ATOM 696 O O . SER A 1 90 ? 2.106 0.404 10.809 1.00 93.75 90 SER A O 1
ATOM 698 N N . VAL A 1 91 ? 1.135 -0.130 8.855 1.00 94.69 91 VAL A N 1
ATOM 699 C CA . VAL A 1 91 ? 1.301 -1.588 9.004 1.00 94.69 91 VAL A CA 1
ATOM 700 C C . VAL A 1 91 ? 2.379 -2.160 8.091 1.00 94.69 91 VAL A C 1
ATOM 702 O O . VAL A 1 91 ? 3.040 -3.128 8.460 1.00 94.69 91 VAL A O 1
ATOM 705 N N . ALA A 1 92 ? 2.576 -1.553 6.921 1.00 95.12 92 ALA A N 1
ATOM 706 C CA . ALA A 1 92 ? 3.556 -1.975 5.929 1.00 95.12 92 ALA A CA 1
ATOM 707 C C . ALA A 1 92 ? 4.048 -0.776 5.115 1.00 95.12 92 ALA A C 1
ATOM 709 O O . ALA A 1 92 ? 3.280 0.145 4.838 1.00 95.12 92 ALA A O 1
ATOM 710 N N . ASN A 1 93 ? 5.311 -0.807 4.700 1.00 95.31 93 ASN A N 1
ATOM 711 C CA . ASN A 1 93 ? 5.926 0.219 3.866 1.00 95.31 93 ASN A CA 1
ATOM 712 C C . ASN A 1 93 ? 6.883 -0.439 2.874 1.00 95.31 93 ASN A C 1
ATOM 714 O O . ASN A 1 93 ? 7.727 -1.234 3.281 1.00 95.31 93 ASN A O 1
ATOM 718 N N . GLU A 1 94 ? 6.776 -0.093 1.594 1.00 95.56 94 GLU A N 1
ATOM 719 C CA . GLU A 1 94 ? 7.699 -0.577 0.571 1.00 95.56 94 GLU A CA 1
ATOM 720 C C . GLU A 1 94 ? 8.025 0.492 -0.476 1.00 95.56 94 GLU A C 1
ATOM 722 O O . GLU A 1 94 ? 7.176 1.309 -0.845 1.00 95.56 94 GLU A O 1
ATOM 727 N N . ASN A 1 95 ? 9.255 0.461 -1.005 1.00 95.50 95 ASN A N 1
ATOM 728 C CA . ASN A 1 95 ? 9.557 1.201 -2.228 1.00 95.50 95 ASN A CA 1
ATOM 729 C C . ASN A 1 95 ? 9.165 0.365 -3.442 1.00 95.50 95 ASN A C 1
ATOM 731 O O . ASN A 1 95 ? 9.457 -0.831 -3.530 1.00 95.50 95 ASN A O 1
ATOM 735 N N . ILE A 1 96 ? 8.526 1.023 -4.399 1.00 95.31 96 ILE A N 1
ATOM 736 C CA . ILE A 1 96 ? 7.956 0.402 -5.583 1.00 95.31 96 ILE A CA 1
ATOM 737 C C . ILE A 1 96 ? 8.408 1.185 -6.808 1.00 95.31 96 ILE A C 1
ATOM 739 O O . ILE A 1 96 ? 8.343 2.414 -6.851 1.00 95.31 96 ILE A O 1
ATOM 743 N N . VAL A 1 97 ? 8.888 0.470 -7.817 1.00 95.25 97 VAL A N 1
ATOM 744 C CA . VAL A 1 97 ? 9.192 1.027 -9.131 1.00 95.25 97 VAL A CA 1
ATOM 745 C C . VAL A 1 97 ? 7.940 0.932 -9.982 1.00 95.25 97 VAL A C 1
ATOM 747 O O . VAL A 1 97 ? 7.463 -0.160 -10.280 1.00 95.25 97 VAL A O 1
ATOM 750 N N . VAL A 1 98 ? 7.446 2.093 -10.387 1.00 94.44 98 VAL A N 1
ATOM 751 C CA . VAL A 1 98 ? 6.295 2.274 -11.263 1.00 94.44 98 VAL A CA 1
ATOM 752 C C . VAL A 1 98 ? 6.830 2.568 -12.671 1.00 94.44 98 VAL A C 1
ATOM 754 O O . VAL A 1 98 ? 7.208 3.713 -12.957 1.00 94.44 98 VAL A O 1
ATOM 757 N N . PRO A 1 99 ? 6.959 1.558 -13.556 1.00 92.00 99 PRO A N 1
ATOM 758 C CA . PRO A 1 99 ? 7.384 1.767 -14.939 1.00 92.00 99 PRO A CA 1
ATOM 759 C C . PRO A 1 99 ? 6.358 2.623 -15.676 1.00 92.00 99 PRO A C 1
ATOM 761 O O . PRO A 1 99 ? 5.177 2.493 -15.393 1.00 92.00 99 PRO A O 1
ATOM 764 N N . PHE A 1 100 ? 6.743 3.457 -16.644 1.00 88.75 100 PHE A N 1
ATOM 765 C CA . PHE A 1 100 ? 5.783 4.205 -17.478 1.00 88.75 100 PHE A CA 1
ATOM 766 C C . PHE A 1 100 ? 5.052 3.307 -18.484 1.00 88.75 100 PHE A C 1
ATOM 768 O O . PHE A 1 100 ? 3.871 3.530 -18.749 1.00 88.75 100 PHE A O 1
ATOM 775 N N . HIS A 1 101 ? 5.715 2.245 -18.948 1.00 82.88 101 HIS A N 1
ATOM 776 C CA . HIS A 1 101 ? 5.130 1.193 -19.781 1.00 82.88 101 HIS A CA 1
ATOM 777 C C . HIS A 1 101 ? 5.404 -0.177 -19.159 1.00 82.88 101 HIS A C 1
ATOM 779 O O . HIS A 1 101 ? 6.542 -0.441 -18.773 1.00 82.88 101 HIS A O 1
ATOM 785 N N . LYS A 1 102 ? 4.391 -1.049 -19.094 1.00 73.56 102 LYS A N 1
ATOM 786 C CA . LYS A 1 102 ? 4.447 -2.360 -18.417 1.00 73.56 102 LYS A CA 1
ATOM 787 C C . LYS A 1 102 ? 5.645 -3.226 -18.839 1.00 73.56 102 LYS A C 1
ATOM 789 O O . LYS A 1 102 ? 6.305 -3.807 -17.988 1.00 73.56 102 LYS A O 1
ATOM 794 N N . GLU A 1 103 ? 5.979 -3.206 -20.127 1.00 72.94 103 GLU A N 1
ATOM 795 C CA . GLU A 1 103 ? 7.064 -4.001 -20.728 1.00 72.94 103 GLU A CA 1
ATOM 796 C C . GLU A 1 103 ? 8.451 -3.330 -20.660 1.00 72.94 103 GLU A C 1
ATOM 798 O O . GLU A 1 103 ? 9.396 -3.742 -21.332 1.00 72.94 103 GLU A O 1
ATOM 803 N N . SER A 1 104 ? 8.603 -2.258 -19.876 1.00 78.88 104 SER A N 1
ATOM 804 C CA . SER A 1 104 ? 9.886 -1.557 -19.772 1.00 78.88 104 SER A CA 1
ATOM 805 C C . SER A 1 104 ? 10.916 -2.403 -19.023 1.00 78.88 104 SER A C 1
ATOM 807 O O . SER A 1 104 ? 10.724 -2.768 -17.859 1.00 78.88 104 SER A O 1
ATOM 809 N N . VAL A 1 105 ? 12.068 -2.634 -19.652 1.00 78.06 105 VAL A N 1
ATOM 810 C CA . VAL A 1 105 ? 13.255 -3.169 -18.977 1.00 78.06 105 VAL A CA 1
ATOM 811 C C . VAL A 1 105 ? 13.946 -2.016 -18.256 1.00 78.06 105 VAL A C 1
ATOM 813 O O . VAL A 1 105 ? 14.523 -1.128 -18.878 1.00 78.06 105 VAL A O 1
ATOM 816 N N . LEU A 1 106 ? 13.841 -2.007 -16.929 1.00 84.06 106 LEU A N 1
ATOM 817 C CA . LEU A 1 106 ? 14.369 -0.951 -16.072 1.00 84.06 106 LEU A CA 1
ATOM 818 C C . LEU A 1 106 ? 15.469 -1.505 -15.179 1.00 84.06 106 LEU A C 1
ATOM 820 O O . LEU A 1 106 ? 15.311 -2.575 -14.594 1.00 84.06 106 LEU A O 1
ATOM 824 N N . GLN A 1 107 ? 16.539 -0.733 -15.022 1.00 80.19 107 GLN A N 1
ATOM 825 C CA . GLN A 1 107 ? 17.558 -0.986 -14.015 1.00 80.19 107 GLN A CA 1
ATOM 826 C C . GLN A 1 107 ? 17.192 -0.212 -12.745 1.00 80.19 107 GLN A C 1
ATOM 828 O O . GLN A 1 107 ? 16.971 1.000 -12.788 1.00 80.19 107 GLN A O 1
ATOM 833 N N . TYR A 1 108 ? 17.081 -0.917 -11.626 1.00 83.25 108 TYR A N 1
ATOM 834 C CA . TYR A 1 108 ? 16.787 -0.338 -10.320 1.00 83.25 108 TYR A CA 1
ATOM 835 C C . TYR A 1 108 ? 17.543 -1.097 -9.238 1.00 83.25 108 TYR A C 1
ATOM 837 O O . TYR A 1 108 ? 17.751 -2.307 -9.339 1.00 83.25 108 TYR A O 1
ATOM 845 N N . ASP A 1 109 ? 17.927 -0.374 -8.193 1.00 83.94 109 ASP A N 1
ATOM 846 C CA . ASP A 1 109 ? 18.622 -0.959 -7.059 1.00 83.94 109 ASP A CA 1
ATOM 847 C C . ASP A 1 109 ? 17.624 -1.667 -6.149 1.00 83.94 109 ASP A C 1
ATOM 849 O O . ASP A 1 109 ? 16.577 -1.127 -5.781 1.00 83.94 109 ASP A O 1
ATOM 853 N N . ILE A 1 110 ? 17.956 -2.900 -5.790 1.00 85.81 110 ILE A N 1
ATOM 854 C CA . ILE A 1 110 ? 17.173 -3.680 -4.846 1.00 85.81 110 ILE A CA 1
ATOM 855 C C . ILE A 1 110 ? 17.612 -3.295 -3.436 1.00 85.81 110 ILE A C 1
ATOM 857 O O . ILE A 1 110 ? 18.775 -3.449 -3.065 1.00 85.81 110 ILE A O 1
ATOM 861 N N . VAL A 1 111 ? 16.662 -2.858 -2.618 1.00 86.56 111 VAL A N 1
ATOM 862 C CA . VAL A 1 111 ? 16.890 -2.577 -1.202 1.00 86.56 111 VAL A CA 1
ATOM 863 C C . VAL A 1 111 ? 16.797 -3.888 -0.426 1.00 86.56 111 VAL A C 1
ATOM 865 O O . VAL A 1 111 ? 15.916 -4.720 -0.659 1.00 86.56 111 VAL A O 1
ATOM 868 N N . LYS A 1 112 ? 17.733 -4.129 0.493 1.00 81.81 112 LYS A N 1
ATOM 869 C CA . LYS A 1 112 ? 17.694 -5.322 1.343 1.00 81.81 112 LYS A CA 1
ATOM 870 C C . LYS A 1 112 ? 16.524 -5.199 2.326 1.00 81.81 112 LYS A C 1
ATOM 872 O O . LYS A 1 112 ? 16.528 -4.307 3.161 1.00 81.81 112 LYS A O 1
ATOM 877 N N . SER A 1 113 ? 15.555 -6.106 2.227 1.00 83.38 113 SER A N 1
ATOM 878 C CA . SER A 1 113 ? 14.458 -6.257 3.185 1.00 83.38 113 SER A CA 1
ATOM 879 C C . SER A 1 113 ? 14.157 -7.744 3.373 1.00 83.38 113 SER A C 1
ATOM 881 O O . SER A 1 113 ? 14.543 -8.567 2.536 1.00 83.38 113 SER A O 1
ATOM 883 N N . ASN A 1 114 ? 13.490 -8.080 4.477 1.00 83.25 114 ASN A N 1
ATOM 884 C CA . ASN A 1 114 ? 13.061 -9.448 4.781 1.00 83.25 114 ASN A CA 1
ATOM 885 C C . ASN A 1 114 ? 11.771 -9.838 4.038 1.00 83.25 114 ASN A C 1
ATOM 887 O O . ASN A 1 114 ? 11.321 -10.974 4.146 1.00 83.25 114 ASN A O 1
ATOM 891 N N . CYS A 1 115 ? 11.170 -8.899 3.306 1.00 87.69 115 CYS A N 1
ATOM 892 C CA . CYS A 1 115 ? 9.908 -9.093 2.615 1.00 87.69 115 CYS A CA 1
ATOM 893 C C . CYS A 1 115 ? 10.109 -9.534 1.166 1.00 87.69 115 CYS A C 1
ATOM 895 O O . CYS A 1 115 ? 11.077 -9.165 0.495 1.00 87.69 115 CYS A O 1
ATOM 897 N N . ASN A 1 116 ? 9.149 -10.315 0.668 1.00 86.06 116 ASN A N 1
ATOM 898 C CA . ASN A 1 116 ? 9.173 -10.804 -0.702 1.00 86.06 116 ASN A CA 1
ATOM 899 C C . ASN A 1 116 ? 9.033 -9.647 -1.692 1.00 86.06 116 ASN A C 1
ATOM 901 O O . ASN A 1 116 ? 8.106 -8.838 -1.597 1.00 86.06 116 ASN A O 1
ATOM 905 N N . LYS A 1 117 ? 9.931 -9.620 -2.675 1.00 89.06 117 LYS A N 1
ATOM 906 C CA . LYS A 1 117 ? 9.918 -8.674 -3.791 1.00 89.06 117 LYS A CA 1
ATOM 907 C C . LYS A 1 117 ? 9.186 -9.322 -4.949 1.00 89.06 117 LYS A C 1
ATOM 909 O O . LYS A 1 117 ? 9.675 -10.285 -5.533 1.00 89.06 117 LYS A O 1
ATOM 914 N N . ILE A 1 118 ? 8.000 -8.812 -5.242 1.00 89.56 118 ILE A N 1
ATOM 915 C CA . ILE A 1 118 ? 7.132 -9.334 -6.295 1.00 89.56 118 ILE A CA 1
ATOM 916 C C . ILE A 1 118 ? 6.891 -8.267 -7.361 1.00 89.56 118 ILE A C 1
ATOM 918 O O . ILE A 1 118 ? 7.009 -7.065 -7.103 1.00 89.56 118 ILE A O 1
ATOM 922 N N . THR A 1 119 ? 6.547 -8.723 -8.562 1.00 90.81 119 THR A N 1
ATOM 923 C CA . THR A 1 119 ? 5.934 -7.865 -9.580 1.00 90.81 119 THR A CA 1
ATOM 924 C C . THR A 1 119 ? 4.423 -7.925 -9.386 1.00 90.81 119 THR A C 1
ATOM 926 O O . THR A 1 119 ? 3.854 -9.013 -9.313 1.00 90.81 119 THR A O 1
ATOM 929 N N . LEU A 1 120 ? 3.792 -6.764 -9.252 1.00 91.00 120 LEU A N 1
ATOM 930 C CA . LEU A 1 120 ? 2.351 -6.616 -9.099 1.00 91.00 120 LEU A CA 1
ATOM 931 C C . LEU A 1 120 ? 1.639 -6.848 -10.440 1.00 91.00 120 LEU A C 1
ATOM 933 O O . LEU A 1 120 ? 2.239 -6.743 -11.511 1.00 91.00 120 LEU A O 1
ATOM 937 N N . ALA A 1 121 ? 0.333 -7.122 -10.395 1.00 87.56 121 ALA A N 1
ATOM 938 C CA . ALA A 1 121 ? -0.472 -7.395 -11.592 1.00 87.56 121 ALA A CA 1
ATOM 939 C C . ALA A 1 121 ? -0.456 -6.242 -12.622 1.00 87.56 121 ALA A C 1
ATOM 941 O O . ALA A 1 121 ? -0.532 -6.469 -13.835 1.00 87.56 121 ALA A O 1
ATOM 942 N N . ASN A 1 122 ? -0.293 -5.002 -12.147 1.00 86.94 122 ASN A N 1
ATOM 943 C CA . ASN A 1 122 ? -0.200 -3.794 -12.971 1.00 86.94 122 ASN A CA 1
ATOM 944 C C . ASN A 1 122 ? 1.204 -3.577 -13.585 1.00 86.94 122 ASN A C 1
ATOM 946 O O . ASN A 1 122 ? 1.388 -2.646 -14.366 1.00 86.94 122 ASN A O 1
ATOM 950 N N . GLY A 1 123 ? 2.177 -4.447 -13.287 1.00 88.81 123 GLY A N 1
ATOM 951 C CA . GLY A 1 123 ? 3.562 -4.359 -13.761 1.00 88.81 123 GLY A CA 1
ATOM 952 C C . GLY A 1 123 ? 4.510 -3.588 -12.841 1.00 88.81 123 GLY A C 1
ATOM 953 O O . GLY A 1 123 ? 5.709 -3.532 -13.125 1.00 88.81 123 GLY A O 1
ATOM 954 N N . ASP A 1 124 ? 4.010 -3.018 -11.745 1.00 92.56 124 ASP A N 1
ATOM 955 C CA . ASP A 1 124 ? 4.836 -2.315 -10.766 1.00 92.56 124 ASP A CA 1
ATOM 956 C C . ASP A 1 124 ? 5.681 -3.316 -9.962 1.00 92.56 124 ASP A C 1
ATOM 958 O O . ASP A 1 124 ? 5.278 -4.457 -9.725 1.00 92.56 124 ASP A O 1
ATOM 962 N N . LYS A 1 125 ? 6.886 -2.916 -9.552 1.00 93.44 125 LYS A N 1
ATOM 963 C CA . LYS A 1 125 ? 7.870 -3.834 -8.954 1.00 93.44 125 LYS A CA 1
ATOM 964 C C . LYS A 1 125 ? 8.261 -3.397 -7.555 1.00 93.44 125 LYS A C 1
ATOM 966 O O . LYS A 1 125 ? 8.790 -2.301 -7.383 1.00 93.44 125 LYS A O 1
ATOM 971 N N . ILE A 1 126 ? 8.046 -4.258 -6.564 1.00 94.50 126 ILE A N 1
ATOM 972 C CA . ILE A 1 126 ? 8.476 -4.005 -5.183 1.00 94.50 126 ILE A CA 1
ATOM 973 C C . ILE A 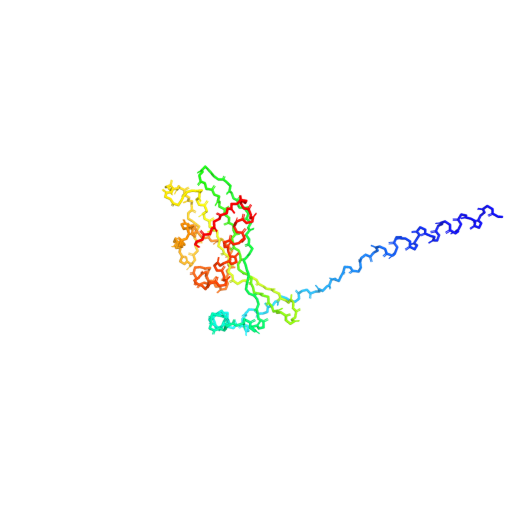1 126 ? 9.990 -4.210 -5.093 1.00 94.50 126 ILE A C 1
ATOM 975 O O . ILE A 1 126 ? 10.490 -5.284 -5.430 1.00 94.50 126 ILE A O 1
ATOM 979 N N . ILE A 1 127 ? 10.721 -3.193 -4.634 1.00 93.50 127 ILE A N 1
ATOM 980 C CA . ILE A 1 127 ? 12.192 -3.217 -4.571 1.00 93.50 127 ILE A CA 1
ATOM 981 C C . ILE A 1 127 ? 12.754 -3.289 -3.150 1.00 93.50 127 ILE A C 1
ATOM 983 O O . ILE A 1 127 ? 13.947 -3.548 -3.004 1.00 93.50 127 ILE A O 1
ATOM 987 N N . GLY A 1 128 ? 11.923 -3.138 -2.116 1.00 90.88 128 GLY A N 1
ATOM 988 C CA . GLY A 1 128 ? 12.343 -3.168 -0.714 1.00 90.88 128 GLY A CA 1
ATOM 989 C C . GLY A 1 128 ? 12.291 -1.786 -0.042 1.00 90.88 128 GLY A C 1
ATOM 990 O O . GLY A 1 128 ? 12.445 -0.751 -0.696 1.00 90.88 128 GLY A O 1
ATOM 991 N N . SER A 1 129 ? 12.148 -1.764 1.281 1.00 87.06 129 SER A N 1
ATOM 992 C CA . SER A 1 129 ? 12.251 -0.567 2.120 1.00 87.06 129 SER A CA 1
ATOM 993 C C . SER A 1 129 ? 13.345 -0.728 3.166 1.00 87.06 129 SER A C 1
ATOM 995 O O . SER A 1 129 ? 13.685 -1.837 3.578 1.00 87.06 129 SER A O 1
ATOM 997 N N . THR A 1 130 ? 13.911 0.401 3.583 1.00 84.12 130 THR A N 1
ATOM 998 C CA . THR A 1 130 ? 14.822 0.485 4.730 1.00 84.12 130 THR A CA 1
ATOM 999 C C . THR A 1 130 ? 14.070 0.647 6.049 1.00 84.12 130 THR A C 1
ATOM 1001 O O . THR A 1 130 ? 14.676 0.517 7.111 1.00 84.12 130 THR A O 1
ATOM 1004 N N . GLN A 1 131 ? 12.768 0.946 6.000 1.00 85.19 131 GLN A N 1
ATOM 1005 C CA . GLN A 1 131 ? 11.950 1.151 7.188 1.00 85.19 131 GLN A CA 1
ATOM 1006 C C . GLN A 1 131 ? 11.421 -0.189 7.713 1.00 85.19 131 GLN A C 1
ATOM 1008 O O . GLN A 1 131 ? 10.868 -0.968 6.934 1.00 85.19 131 GLN A O 1
ATOM 1013 N N . PRO A 1 132 ? 11.569 -0.476 9.019 1.00 84.12 132 PRO A N 1
ATOM 1014 C CA . PRO A 1 132 ? 10.969 -1.660 9.610 1.00 84.12 132 PRO A CA 1
ATOM 1015 C C . PRO A 1 132 ? 9.443 -1.531 9.592 1.00 84.12 132 PRO A C 1
ATOM 1017 O O . PRO A 1 132 ? 8.894 -0.464 9.862 1.00 84.12 132 PRO A O 1
ATOM 1020 N N . ALA A 1 133 ? 8.762 -2.635 9.304 1.00 87.69 133 ALA A N 1
ATOM 1021 C CA . ALA A 1 133 ? 7.312 -2.720 9.334 1.00 87.69 133 ALA A CA 1
ATOM 1022 C C . ALA A 1 133 ? 6.865 -4.034 9.980 1.00 87.69 133 ALA A C 1
ATOM 1024 O O . ALA A 1 133 ? 7.580 -5.034 9.919 1.00 87.69 133 ALA A O 1
ATOM 1025 N N . ALA A 1 134 ? 5.678 -4.020 10.588 1.00 90.06 134 ALA A N 1
ATOM 1026 C CA . ALA A 1 134 ? 5.104 -5.196 11.239 1.00 90.06 134 ALA A CA 1
ATOM 1027 C C . ALA A 1 134 ? 4.681 -6.274 10.226 1.00 90.06 134 ALA A C 1
ATOM 1029 O O . ALA A 1 134 ? 4.728 -7.463 10.530 1.00 90.06 134 ALA A O 1
ATOM 1030 N N . TYR A 1 135 ? 4.294 -5.859 9.017 1.00 92.94 135 TYR A N 1
ATOM 1031 C CA . TYR A 1 135 ? 3.849 -6.743 7.947 1.00 92.94 135 TYR A CA 1
ATOM 1032 C C . TYR A 1 135 ? 4.580 -6.446 6.640 1.00 92.94 135 TYR A C 1
ATOM 1034 O O . TYR A 1 135 ? 4.982 -5.314 6.362 1.00 92.94 135 TYR A O 1
ATOM 1042 N N . CYS A 1 136 ? 4.684 -7.468 5.793 1.00 93.62 136 CYS A N 1
ATOM 1043 C CA . CYS A 1 136 ? 5.184 -7.306 4.439 1.00 93.62 136 CYS A CA 1
ATOM 1044 C C . CYS A 1 136 ? 4.099 -6.748 3.520 1.00 93.62 136 CYS A C 1
ATOM 1046 O O . CYS A 1 136 ? 3.001 -7.296 3.414 1.00 93.62 136 CYS A O 1
ATOM 1048 N N . PHE A 1 137 ? 4.427 -5.677 2.795 1.00 95.12 137 PHE A N 1
ATOM 1049 C CA . PHE A 1 137 ? 3.508 -5.070 1.829 1.00 95.12 137 PHE A CA 1
ATOM 1050 C C . PHE A 1 137 ? 3.058 -6.085 0.773 1.00 95.12 137 PHE A C 1
ATOM 1052 O O . PHE A 1 137 ? 1.890 -6.104 0.406 1.00 95.12 137 PHE A O 1
ATOM 1059 N N . SER A 1 138 ? 3.960 -6.970 0.331 1.00 94.56 138 SER A N 1
ATOM 1060 C CA . SER A 1 138 ? 3.665 -8.025 -0.646 1.00 94.56 138 SER A CA 1
ATOM 1061 C C . SER A 1 138 ? 2.624 -9.044 -0.179 1.00 94.56 138 SER A C 1
ATOM 1063 O O . SER A 1 138 ? 2.008 -9.697 -1.020 1.00 94.56 138 SER A O 1
ATOM 1065 N N . ASP A 1 139 ? 2.380 -9.158 1.126 1.00 94.38 139 ASP A N 1
ATOM 1066 C CA . ASP A 1 139 ? 1.322 -10.012 1.665 1.00 94.38 139 ASP A CA 1
ATOM 1067 C C . ASP A 1 139 ? -0.010 -9.280 1.799 1.00 94.38 139 ASP A C 1
ATOM 1069 O O . ASP A 1 139 ? -1.055 -9.872 1.542 1.00 94.38 139 ASP A O 1
ATOM 1073 N N . LEU A 1 140 ? 0.016 -7.988 2.134 1.00 95.12 140 LEU A N 1
ATOM 1074 C CA . LEU A 1 140 ? -1.198 -7.185 2.299 1.00 95.12 140 LEU A CA 1
ATOM 1075 C C . LEU A 1 140 ? -1.762 -6.664 0.970 1.00 95.12 140 LEU A C 1
ATOM 1077 O O . LEU A 1 140 ? -2.968 -6.501 0.834 1.00 95.12 140 LEU A O 1
ATOM 1081 N N . ILE A 1 141 ? -0.915 -6.427 -0.033 1.00 95.06 141 ILE A N 1
ATOM 1082 C CA . ILE A 1 141 ? -1.328 -5.910 -1.348 1.00 95.06 141 ILE A CA 1
ATOM 1083 C C . ILE A 1 141 ? -2.163 -6.913 -2.161 1.00 95.06 141 ILE A C 1
ATOM 1085 O O . ILE A 1 141 ? -2.742 -6.546 -3.176 1.00 95.06 141 ILE A O 1
ATOM 1089 N N . LYS A 1 142 ? -2.217 -8.177 -1.724 1.00 92.94 142 LYS A N 1
ATOM 1090 C CA . LYS A 1 142 ? -3.046 -9.231 -2.326 1.00 92.94 142 LYS A CA 1
ATOM 1091 C C . LYS A 1 142 ? -4.541 -8.984 -2.110 1.00 92.94 1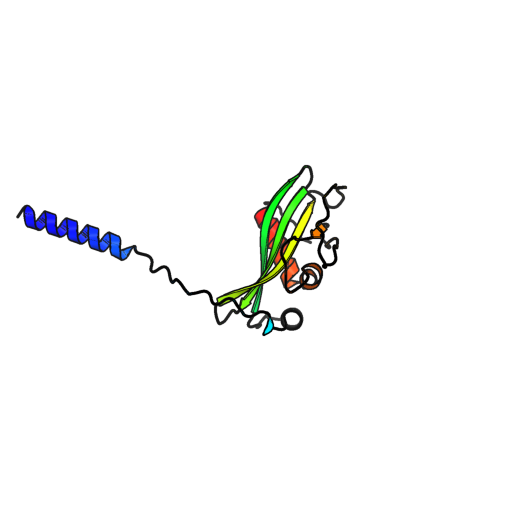42 LYS A C 1
ATOM 1093 O O . LYS A 1 142 ? -5.331 -9.467 -2.911 1.00 92.94 142 LYS A O 1
ATOM 1098 N N . TYR A 1 143 ? -4.898 -8.246 -1.056 1.00 93.00 143 TYR A N 1
ATOM 1099 C CA . TYR A 1 143 ? -6.284 -7.919 -0.749 1.00 93.00 143 TYR A CA 1
ATOM 1100 C C . TYR A 1 143 ? -6.787 -6.784 -1.639 1.00 93.00 143 TYR A C 1
ATOM 1102 O O . TYR A 1 143 ? -6.123 -5.748 -1.770 1.00 93.00 143 TYR A O 1
ATOM 1110 N N . GLU A 1 144 ? -7.983 -6.939 -2.201 1.00 90.75 144 GLU A N 1
ATOM 1111 C CA . GLU A 1 144 ? -8.526 -6.016 -3.207 1.00 90.75 144 GLU A CA 1
ATOM 1112 C C . GLU A 1 144 ? -8.607 -4.571 -2.684 1.00 90.75 144 GLU A C 1
ATOM 1114 O O . GLU A 1 144 ? -8.212 -3.626 -3.369 1.00 90.75 144 GLU A O 1
ATOM 1119 N N . VAL A 1 145 ? -9.044 -4.391 -1.434 1.00 91.75 145 VAL A N 1
ATOM 1120 C CA . VAL A 1 145 ? -9.160 -3.073 -0.782 1.00 91.75 145 VAL A CA 1
ATOM 1121 C C . VAL A 1 145 ? -7.820 -2.332 -0.772 1.00 91.75 145 VAL A C 1
ATOM 1123 O O . VAL A 1 145 ? -7.749 -1.141 -1.093 1.00 91.75 145 VAL A O 1
ATOM 1126 N N . VAL A 1 146 ? -6.740 -3.041 -0.437 1.00 94.94 146 VAL A N 1
ATOM 1127 C CA . VAL A 1 146 ? -5.387 -2.474 -0.386 1.00 94.94 146 VAL A CA 1
ATOM 1128 C C . VAL A 1 146 ? -4.899 -2.176 -1.797 1.00 94.94 146 VAL A C 1
ATOM 1130 O O . VAL A 1 146 ? -4.364 -1.095 -2.048 1.00 94.94 146 VAL A O 1
ATOM 1133 N N . PHE A 1 147 ? -5.119 -3.098 -2.730 1.00 94.31 147 PHE A N 1
ATOM 1134 C CA . PHE A 1 147 ? -4.689 -2.956 -4.114 1.00 94.31 147 PHE A CA 1
ATOM 1135 C C . PHE A 1 147 ? -5.364 -1.784 -4.838 1.00 94.31 147 PHE A C 1
ATOM 1137 O O . PHE A 1 147 ? -4.698 -0.967 -5.480 1.00 94.31 147 PHE A O 1
ATOM 1144 N N . ASN A 1 148 ? -6.675 -1.634 -4.670 1.00 92.94 148 ASN A N 1
ATOM 1145 C CA . ASN A 1 148 ? -7.445 -0.530 -5.238 1.00 92.94 148 ASN A CA 1
ATOM 1146 C C . ASN A 1 148 ? -7.034 0.811 -4.624 1.00 92.94 148 ASN A C 1
ATOM 1148 O O . ASN A 1 148 ? -6.871 1.808 -5.341 1.00 92.94 148 ASN A O 1
ATOM 1152 N N . SER A 1 149 ? -6.803 0.843 -3.307 1.00 94.94 149 SER A N 1
ATOM 1153 C CA . SER A 1 149 ? -6.282 2.042 -2.650 1.00 94.94 149 SER A CA 1
ATOM 1154 C C . SER A 1 149 ? -4.876 2.392 -3.138 1.00 94.94 149 SER A C 1
ATOM 1156 O O . SER A 1 149 ? -4.589 3.574 -3.328 1.00 94.94 149 SER A O 1
ATOM 1158 N N . TYR A 1 150 ? -4.017 1.399 -3.367 1.00 96.12 150 TYR A N 1
ATOM 1159 C CA . TYR A 1 150 ? -2.683 1.591 -3.927 1.00 96.12 150 TYR A CA 1
ATOM 1160 C C . TYR A 1 150 ? -2.746 2.199 -5.332 1.00 96.12 150 TYR A C 1
ATOM 1162 O O . TYR A 1 150 ? -2.171 3.265 -5.551 1.00 96.12 150 TYR A O 1
ATOM 1170 N N . ASN A 1 151 ? -3.499 1.598 -6.258 1.00 94.81 151 ASN A N 1
ATOM 1171 C CA . ASN A 1 151 ? -3.648 2.130 -7.617 1.00 94.81 151 ASN A CA 1
ATOM 1172 C C . ASN A 1 151 ? -4.178 3.568 -7.602 1.00 94.81 151 ASN A C 1
ATOM 1174 O O . ASN A 1 151 ? -3.655 4.431 -8.306 1.00 94.81 151 ASN A O 1
ATOM 1178 N N . SER A 1 152 ? -5.161 3.853 -6.747 1.00 94.75 152 SER A N 1
ATOM 1179 C CA . SER A 1 152 ? -5.705 5.205 -6.576 1.00 94.75 152 SER A CA 1
ATOM 1180 C C . SER A 1 152 ? -4.642 6.198 -6.097 1.00 94.75 152 SER A C 1
ATOM 1182 O O . SER A 1 152 ? -4.542 7.306 -6.631 1.00 94.75 152 SER A O 1
ATOM 1184 N N . ALA A 1 153 ? -3.813 5.803 -5.126 1.00 95.81 153 ALA A N 1
ATOM 1185 C CA . ALA A 1 153 ? -2.723 6.628 -4.614 1.00 95.81 153 ALA A CA 1
ATOM 1186 C C . ALA A 1 153 ? -1.659 6.906 -5.687 1.00 95.81 153 ALA A C 1
ATOM 1188 O O . ALA A 1 153 ? -1.233 8.051 -5.844 1.00 95.81 153 ALA A O 1
ATOM 1189 N N . ILE A 1 154 ? -1.274 5.893 -6.467 1.00 95.88 154 ILE A N 1
ATOM 1190 C CA . ILE A 1 154 ? -0.292 6.029 -7.552 1.00 95.88 154 ILE A CA 1
ATOM 1191 C C . ILE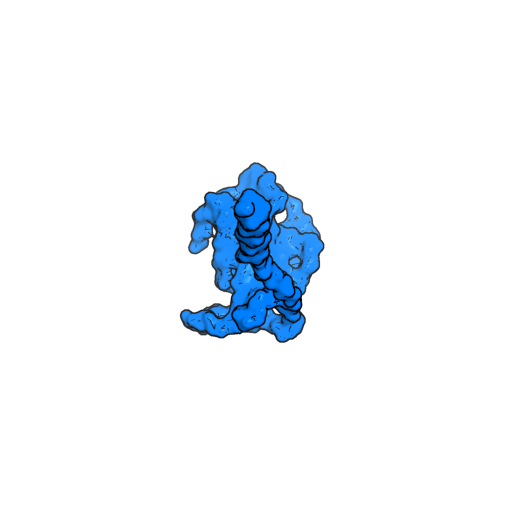 A 1 154 ? -0.821 6.890 -8.695 1.00 95.88 154 ILE A C 1
ATOM 1193 O O . ILE A 1 154 ? -0.130 7.813 -9.129 1.00 95.88 154 ILE A O 1
ATOM 1197 N N . ASN A 1 155 ? -2.049 6.640 -9.146 1.00 94.00 155 ASN A N 1
ATOM 1198 C CA . ASN A 1 155 ? -2.702 7.426 -10.192 1.00 94.00 155 ASN A CA 1
ATOM 1199 C C . ASN A 1 155 ? -2.762 8.907 -9.812 1.00 94.00 155 ASN A C 1
ATOM 1201 O O . ASN A 1 155 ? -2.386 9.773 -10.605 1.00 94.00 155 ASN A O 1
ATOM 1205 N N . LYS A 1 156 ? -3.151 9.196 -8.564 1.00 94.81 156 LYS A N 1
ATOM 1206 C CA . LYS A 1 156 ? -3.187 10.557 -8.025 1.00 94.81 156 LYS A CA 1
ATOM 1207 C C . LYS A 1 156 ? -1.797 11.190 -7.951 1.00 94.81 156 LYS A C 1
ATOM 1209 O O . LYS A 1 156 ? -1.648 12.343 -8.341 1.00 94.81 156 LYS A O 1
ATOM 1214 N N . LEU A 1 157 ? -0.799 10.459 -7.453 1.00 95.62 157 LEU A N 1
ATOM 1215 C CA . LEU A 1 157 ? 0.563 10.965 -7.260 1.00 95.62 157 LEU A CA 1
ATOM 1216 C C . LEU A 1 157 ? 1.275 11.258 -8.587 1.00 95.62 157 LEU A C 1
ATOM 1218 O O . LEU A 1 157 ? 2.003 12.242 -8.697 1.00 95.62 157 LEU A O 1
ATOM 1222 N N . LEU A 1 158 ? 1.105 10.383 -9.578 1.00 93.31 158 LEU A N 1
ATOM 1223 C CA . LEU A 1 158 ? 1.821 10.459 -10.852 1.00 93.31 158 LEU A CA 1
ATOM 1224 C C . LEU A 1 158 ? 1.002 11.112 -11.971 1.00 93.31 158 LEU A C 1
ATOM 1226 O O . LEU A 1 158 ? 1.524 11.267 -13.071 1.00 93.31 158 LEU A O 1
ATOM 1230 N N . HIS A 1 159 ? -0.244 11.511 -11.696 1.00 91.38 159 HIS A N 1
ATOM 1231 C CA . HIS A 1 159 ? -1.190 12.047 -12.682 1.00 91.38 159 HIS A CA 1
ATOM 1232 C C . HIS A 1 159 ? -1.377 11.118 -13.889 1.00 91.38 159 HIS A C 1
ATOM 1234 O O . HIS A 1 159 ? -1.413 11.551 -15.039 1.00 91.38 159 HIS A O 1
ATOM 1240 N N . ILE A 1 160 ? -1.481 9.821 -13.610 1.00 88.25 160 ILE A N 1
ATOM 1241 C CA . ILE A 1 160 ? -1.719 8.777 -14.608 1.00 88.25 160 ILE A CA 1
ATOM 1242 C C . ILE A 1 160 ? -3.083 8.139 -14.368 1.00 88.25 160 ILE A C 1
ATOM 1244 O O . ILE A 1 160 ? -3.631 8.223 -13.272 1.00 88.25 160 ILE A O 1
ATOM 1248 N N . ASN A 1 161 ? -3.625 7.488 -15.393 1.00 82.00 161 ASN A N 1
ATOM 1249 C CA . ASN A 1 161 ? -4.893 6.780 -15.290 1.00 82.00 161 ASN A CA 1
ATOM 1250 C C . ASN A 1 161 ? -4.671 5.297 -15.588 1.00 82.00 161 ASN A C 1
ATOM 1252 O O . ASN A 1 161 ? -4.819 4.851 -16.724 1.00 82.00 161 ASN A O 1
ATOM 1256 N N . ARG A 1 162 ? -4.209 4.554 -14.578 1.00 72.56 162 ARG A N 1
ATOM 1257 C CA . ARG A 1 162 ? -4.056 3.100 -14.656 1.00 72.56 162 ARG A CA 1
ATOM 1258 C C . ARG A 1 162 ? -5.240 2.448 -13.980 1.00 72.56 162 ARG A C 1
ATOM 1260 O O . ARG A 1 162 ? -5.324 2.426 -12.754 1.00 72.56 162 ARG A O 1
ATOM 1267 N N . THR A 1 163 ? -6.151 1.937 -14.786 1.00 62.19 163 THR A N 1
ATOM 1268 C CA . THR A 1 163 ? -7.096 0.913 -14.360 1.00 62.19 163 THR A CA 1
ATOM 1269 C C . THR A 1 163 ? -6.495 -0.439 -14.723 1.00 62.19 163 THR A C 1
ATOM 1271 O O . THR A 1 163 ? -5.916 -0.592 -15.802 1.00 62.19 163 THR A O 1
ATOM 1274 N N . LEU A 1 164 ? -6.545 -1.380 -13.783 1.00 55.47 164 LEU A N 1
ATOM 1275 C CA . LEU A 1 164 ? -6.409 -2.794 -14.112 1.00 55.47 164 LEU A CA 1
ATOM 1276 C C . LEU A 1 164 ? -7.751 -3.312 -14.610 1.00 55.47 164 LEU A C 1
ATOM 1278 O O . LEU A 1 164 ? -8.773 -2.849 -14.056 1.00 55.47 164 LEU A O 1
#

Radius of gyration: 22.89 Å; Cα contacts (8 Å, |Δi|>4): 246; chains: 1; bounding box: 40×73×44 Å